Protein AF-G0NNY6-F1 (afdb_monomer_lite)

Organism: Caenorhabditis brenneri (NCBI:txid135651)

Secondary structure (DSSP, 8-state):
-HHHHHHHHHHHTS--------GGGGS-BTTB-STT-SHHHHHHHHHHHTTGGGT-S-HHHHHHHHHHTT------------------------------------------

pLDDT: mean 70.57, std 21.34, range [36.44, 96.62]

Structure (mmCIF, N/CA/C/O backbone):
data_AF-G0NNY6-F1
#
_entry.id   AF-G0NNY6-F1
#
loop_
_atom_site.group_PDB
_atom_site.id
_atom_site.type_symbol
_atom_site.label_atom_id
_atom_site.label_alt_id
_atom_site.label_comp_id
_atom_site.label_asym_id
_atom_site.label_entity_id
_atom_site.label_seq_id
_atom_site.pdbx_PDB_ins_code
_atom_site.Cartn_x
_atom_site.Cartn_y
_atom_site.Cartn_z
_atom_site.occupancy
_atom_site.B_iso_or_equiv
_atom_site.auth_seq_id
_atom_site.auth_comp_id
_atom_site.auth_asym_id
_atom_site.auth_atom_id
_atom_site.pdbx_PDB_model_num
ATOM 1 N N . MET A 1 1 ? 20.026 37.375 21.920 1.00 61.78 1 MET A N 1
ATOM 2 C CA . MET A 1 1 ? 18.696 36.776 22.204 1.00 61.78 1 MET A CA 1
ATOM 3 C C . MET A 1 1 ? 17.645 37.075 21.128 1.00 61.78 1 MET A C 1
ATOM 5 O O . MET A 1 1 ? 16.954 36.149 20.736 1.00 61.78 1 MET A O 1
ATOM 9 N N . LYS A 1 2 ? 17.546 38.304 20.584 1.00 58.81 2 LYS A N 1
ATOM 10 C CA . LYS A 1 2 ? 16.599 38.647 19.493 1.00 58.81 2 LYS A CA 1
ATOM 11 C C . LYS A 1 2 ? 16.773 37.818 18.197 1.00 58.81 2 LYS A C 1
ATOM 13 O O . LYS A 1 2 ? 15.783 37.499 17.556 1.00 58.81 2 LYS A O 1
ATOM 18 N N . LEU A 1 3 ? 18.006 37.429 17.846 1.00 57.28 3 LEU A N 1
ATOM 19 C CA . LEU A 1 3 ? 18.304 36.645 16.633 1.00 57.28 3 LEU A CA 1
ATOM 20 C C . LEU A 1 3 ? 17.860 35.168 16.726 1.00 57.28 3 LEU A C 1
ATOM 22 O O . LEU A 1 3 ? 17.405 34.606 15.737 1.00 57.28 3 LEU A O 1
ATOM 26 N N . LEU A 1 4 ? 17.916 34.561 17.921 1.00 64.06 4 LEU A N 1
ATOM 27 C CA . LEU A 1 4 ? 17.409 33.197 18.155 1.00 64.06 4 LEU A CA 1
ATOM 28 C C . LEU A 1 4 ? 15.878 33.124 18.056 1.00 64.06 4 LEU A C 1
ATOM 30 O O . LEU A 1 4 ? 15.341 32.149 17.543 1.00 64.06 4 LEU A O 1
ATOM 34 N N . LEU A 1 5 ? 15.182 34.168 18.517 1.00 62.31 5 LEU A N 1
ATOM 35 C CA . LEU A 1 5 ? 13.723 34.259 18.431 1.00 62.31 5 LEU A CA 1
ATOM 36 C C . LEU A 1 5 ? 13.245 34.324 16.973 1.00 62.31 5 LEU A C 1
ATOM 38 O O . LEU A 1 5 ? 12.264 33.677 16.634 1.00 62.31 5 LEU A O 1
ATOM 42 N N . LEU A 1 6 ? 13.966 35.032 16.097 1.00 61.09 6 LEU A N 1
ATOM 43 C CA . LEU A 1 6 ? 13.634 35.105 14.669 1.00 61.09 6 LEU A CA 1
ATOM 44 C C . LEU A 1 6 ? 13.820 33.757 13.955 1.00 61.09 6 LEU A C 1
ATOM 46 O O . LEU A 1 6 ? 12.973 33.387 13.150 1.00 61.09 6 LEU A O 1
ATOM 50 N N . LEU A 1 7 ? 14.863 32.986 14.286 1.00 62.59 7 LEU A N 1
ATOM 51 C CA . LEU A 1 7 ? 15.086 31.653 13.705 1.00 62.59 7 LEU A CA 1
ATOM 52 C C . LEU A 1 7 ? 14.007 30.638 14.119 1.00 62.59 7 LEU A C 1
ATOM 54 O O . LEU A 1 7 ? 13.553 29.862 13.284 1.00 62.59 7 LEU A O 1
ATOM 58 N N . LEU A 1 8 ? 13.544 30.675 15.374 1.00 60.91 8 LEU A N 1
ATOM 59 C CA . LEU A 1 8 ? 12.447 29.818 15.848 1.00 60.91 8 LEU A CA 1
ATOM 60 C C . LEU A 1 8 ? 11.092 30.208 15.237 1.00 60.91 8 LEU A C 1
ATOM 62 O O . LEU A 1 8 ? 10.275 29.335 14.952 1.00 60.91 8 LEU A O 1
ATOM 66 N N . ILE A 1 9 ? 10.867 31.503 14.993 1.00 61.81 9 ILE A N 1
ATOM 67 C CA . ILE A 1 9 ? 9.662 31.982 14.308 1.00 61.81 9 ILE A CA 1
ATOM 68 C C . ILE A 1 9 ? 9.667 31.510 12.850 1.00 61.81 9 ILE A C 1
ATOM 70 O O . ILE A 1 9 ? 8.661 30.965 12.420 1.00 61.81 9 ILE A O 1
ATOM 74 N N . ILE A 1 10 ? 10.787 31.615 12.121 1.00 58.53 10 ILE A N 1
ATOM 75 C CA . ILE A 1 10 ? 10.893 31.186 10.710 1.00 58.53 10 ILE A CA 1
ATOM 76 C C . ILE A 1 10 ? 10.618 29.678 10.534 1.00 58.53 10 ILE A C 1
ATOM 78 O O . ILE A 1 10 ? 9.982 29.295 9.557 1.00 58.53 10 ILE A O 1
ATOM 82 N N . ILE A 1 11 ? 11.020 28.827 11.487 1.00 60.34 11 ILE A N 1
ATOM 83 C CA . ILE A 1 11 ? 10.744 27.375 11.449 1.00 60.34 11 ILE A CA 1
ATOM 84 C C . ILE A 1 11 ? 9.242 27.071 11.640 1.00 60.34 11 ILE A C 1
ATOM 86 O O . ILE A 1 11 ? 8.740 26.101 11.082 1.00 60.34 11 ILE A O 1
ATOM 90 N N . SER A 1 12 ? 8.509 27.913 12.379 1.00 57.34 12 SER A N 1
ATOM 91 C CA . SER A 1 12 ? 7.078 27.732 12.683 1.00 57.34 12 SER A CA 1
ATOM 92 C C . SER A 1 12 ? 6.137 28.127 11.529 1.00 57.34 12 SER A C 1
ATOM 94 O O . SER A 1 12 ? 5.000 27.666 11.465 1.00 57.34 12 SER A O 1
ATOM 96 N N . ILE A 1 13 ? 6.598 28.975 10.598 1.00 61.81 13 ILE A N 1
ATOM 97 C CA . ILE A 1 13 ? 5.778 29.517 9.491 1.00 61.81 13 ILE A CA 1
ATOM 98 C C . ILE A 1 13 ? 5.896 28.724 8.188 1.00 61.81 13 ILE A C 1
ATOM 100 O O . ILE A 1 13 ? 5.205 29.052 7.226 1.00 61.81 13 ILE A O 1
ATOM 104 N N . ILE A 1 14 ? 6.761 27.709 8.121 1.00 65.75 14 ILE A N 1
ATOM 105 C CA . ILE A 1 14 ? 6.833 26.832 6.953 1.00 65.75 14 ILE A CA 1
ATOM 106 C C . ILE A 1 14 ? 5.737 25.779 7.137 1.00 65.75 14 ILE A C 1
ATOM 108 O O . ILE A 1 14 ? 5.905 24.896 7.982 1.00 65.75 14 ILE A O 1
ATOM 112 N N . PRO A 1 15 ? 4.615 25.823 6.391 1.00 64.62 15 PRO A N 1
ATOM 113 C CA . PRO A 1 15 ? 3.730 24.674 6.341 1.00 64.62 15 PRO A CA 1
ATOM 114 C C . PRO A 1 15 ? 4.575 23.507 5.841 1.00 64.62 15 PRO A C 1
ATOM 116 O O . PRO A 1 15 ? 5.092 23.541 4.721 1.00 64.62 15 PRO A O 1
ATOM 119 N N . LEU A 1 16 ? 4.776 22.509 6.700 1.00 63.16 16 LEU A N 1
ATOM 120 C CA . LEU A 1 16 ? 5.449 21.275 6.338 1.00 63.16 16 LEU A CA 1
ATOM 121 C C . LEU A 1 16 ? 4.569 20.623 5.274 1.00 63.16 16 LEU A C 1
ATOM 123 O O . LEU A 1 16 ? 3.582 19.962 5.581 1.00 63.16 16 LEU A O 1
ATOM 127 N N . CYS A 1 17 ? 4.861 20.910 4.009 1.00 58.50 17 CYS A N 1
ATOM 128 C CA . CYS A 1 17 ? 4.149 20.349 2.880 1.00 58.50 17 CYS A CA 1
ATOM 129 C C . CYS A 1 17 ? 4.602 18.891 2.785 1.00 58.50 17 CYS A C 1
ATOM 131 O O . CYS A 1 17 ? 5.495 18.542 2.014 1.00 58.50 17 CYS A O 1
ATOM 133 N N . THR A 1 18 ? 4.065 18.044 3.662 1.00 63.69 18 THR A N 1
ATOM 134 C CA . THR A 1 18 ? 4.282 16.607 3.613 1.00 63.69 18 THR A CA 1
ATOM 135 C C . THR A 1 18 ? 3.538 16.120 2.386 1.00 63.69 18 THR A C 1
ATOM 137 O O . THR A 1 18 ? 2.339 15.850 2.425 1.00 63.69 18 THR A O 1
ATOM 140 N N . THR A 1 19 ? 4.236 16.093 1.255 1.00 77.31 19 THR A N 1
ATOM 141 C CA . THR A 1 19 ? 3.736 15.419 0.064 1.00 77.31 19 THR A CA 1
ATOM 142 C C . THR A 1 19 ? 3.515 13.960 0.448 1.00 77.31 19 THR A C 1
ATOM 144 O O . THR A 1 19 ? 4.445 13.261 0.853 1.00 77.31 19 THR A O 1
ATOM 147 N N . LEU A 1 20 ? 2.256 13.516 0.417 1.00 88.38 20 LEU A N 1
ATOM 148 C CA . LEU A 1 20 ? 1.917 12.130 0.705 1.00 88.38 20 LEU A CA 1
ATOM 149 C C . LEU A 1 20 ? 2.687 11.240 -0.272 1.00 88.38 20 LEU A C 1
ATOM 151 O O . LEU A 1 20 ? 2.450 11.257 -1.480 1.00 88.38 20 LEU A O 1
ATOM 155 N N . SER A 1 21 ? 3.625 10.458 0.252 1.00 91.06 21 SER A N 1
ATOM 156 C CA . SER A 1 21 ? 4.414 9.554 -0.572 1.00 91.06 21 SER A CA 1
ATOM 157 C C . SER A 1 21 ? 3.634 8.262 -0.812 1.00 91.06 21 SER A C 1
ATOM 159 O O . SER A 1 21 ? 3.792 7.290 -0.072 1.00 91.06 21 SER A O 1
ATOM 161 N N . CYS A 1 22 ? 2.806 8.252 -1.858 1.00 91.19 22 CYS A N 1
ATOM 162 C CA . CYS A 1 22 ? 1.976 7.105 -2.249 1.00 91.19 22 CYS A CA 1
ATOM 163 C C . CYS A 1 22 ? 2.744 5.951 -2.911 1.00 91.19 22 CYS A C 1
ATOM 165 O O . CYS A 1 22 ? 2.187 4.870 -3.091 1.00 91.19 22 CYS A O 1
ATOM 167 N N . GLY A 1 23 ? 4.005 6.152 -3.309 1.00 92.25 23 GLY A N 1
ATOM 168 C CA . GLY A 1 23 ? 4.747 5.137 -4.063 1.00 92.25 23 GLY A CA 1
ATOM 169 C C . GLY A 1 23 ? 3.988 4.720 -5.327 1.00 92.25 23 GLY A C 1
ATOM 170 O O . GLY A 1 23 ? 3.493 5.573 -6.058 1.00 92.25 23 GLY A O 1
ATOM 171 N N . TRP A 1 24 ? 3.854 3.414 -5.566 1.00 93.88 24 TRP A N 1
ATOM 172 C CA . TRP A 1 24 ? 3.127 2.892 -6.727 1.00 93.88 24 TRP A CA 1
ATOM 173 C C . TRP A 1 24 ? 1.598 2.987 -6.607 1.00 93.88 24 TRP A 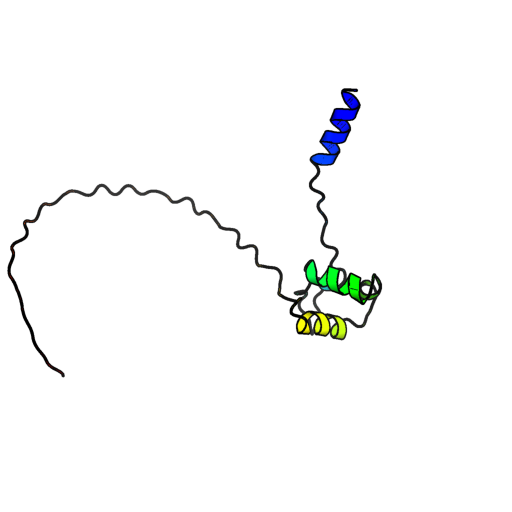C 1
ATOM 175 O O . TRP A 1 24 ? 0.916 2.810 -7.613 1.00 93.88 24 TRP A O 1
ATOM 185 N N . LEU A 1 25 ? 1.036 3.319 -5.436 1.00 92.31 25 LEU A N 1
ATOM 186 C CA . LEU A 1 25 ? -0.419 3.451 -5.275 1.00 92.31 25 LEU A CA 1
ATOM 187 C C . LEU A 1 25 ? -1.015 4.580 -6.119 1.00 92.31 25 LEU A C 1
ATOM 189 O O . LEU A 1 25 ? -2.218 4.574 -6.341 1.00 92.31 25 LEU A O 1
ATOM 193 N N . ILE A 1 26 ? -0.214 5.540 -6.586 1.00 92.06 26 ILE A N 1
ATOM 194 C CA . ILE A 1 26 ? -0.679 6.594 -7.501 1.00 92.06 26 ILE A CA 1
ATOM 195 C C . ILE A 1 26 ? -0.763 6.116 -8.959 1.00 92.06 26 ILE A C 1
ATOM 197 O O . ILE A 1 26 ? -1.425 6.739 -9.789 1.00 92.06 26 ILE A O 1
ATOM 201 N N . ASN A 1 27 ? -0.092 5.010 -9.287 1.00 91.50 27 ASN A N 1
ATOM 202 C CA . ASN A 1 27 ? -0.004 4.516 -10.651 1.00 91.50 27 ASN A CA 1
ATOM 203 C C . ASN A 1 27 ? -1.300 3.827 -11.074 1.00 91.50 27 ASN A C 1
ATOM 205 O O . ASN A 1 27 ? -2.019 3.234 -10.267 1.00 91.50 27 ASN A O 1
ATOM 209 N N . LYS A 1 28 ? -1.553 3.860 -12.382 1.00 89.81 28 LYS A N 1
ATOM 210 C CA . LYS A 1 28 ? -2.644 3.122 -13.013 1.00 89.81 28 LYS A CA 1
ATOM 211 C C . LYS A 1 28 ? -2.116 1.817 -13.598 1.00 89.81 28 LYS A C 1
ATOM 213 O O . LYS A 1 28 ? -1.104 1.812 -14.295 1.00 89.81 28 LYS A O 1
ATOM 218 N N . TYR A 1 29 ? -2.836 0.735 -13.345 1.00 87.19 29 TYR A N 1
ATOM 219 C CA . TYR A 1 29 ? -2.630 -0.597 -13.902 1.00 87.19 29 TYR A CA 1
ATOM 220 C C . TYR A 1 29 ? -3.943 -1.086 -14.525 1.00 87.19 29 TYR A C 1
ATOM 222 O O . TYR A 1 29 ? -5.004 -0.518 -14.282 1.00 87.19 29 TYR A O 1
ATOM 230 N N . SER A 1 30 ? -3.904 -2.173 -15.295 1.00 89.25 30 SER A N 1
ATOM 231 C CA . SER A 1 30 ? -5.109 -2.743 -15.922 1.00 89.25 30 SER A CA 1
ATOM 232 C C . SER A 1 30 ? -6.224 -3.102 -14.926 1.00 89.25 30 SER A C 1
ATOM 234 O O . SER A 1 30 ? -7.391 -3.097 -15.302 1.00 89.25 30 SER A O 1
ATOM 236 N N . PHE A 1 31 ? -5.880 -3.383 -13.664 1.00 85.31 31 PHE A N 1
ATOM 237 C CA . PHE A 1 31 ? -6.811 -3.759 -12.592 1.00 85.31 31 PHE A CA 1
ATOM 238 C C . PHE A 1 31 ? -7.023 -2.660 -11.529 1.00 85.31 31 PHE A C 1
ATOM 240 O O . PHE A 1 31 ? -7.720 -2.892 -10.545 1.00 85.31 31 PHE A O 1
ATOM 247 N N . TYR A 1 32 ? -6.393 -1.486 -11.666 1.00 85.56 32 TYR A N 1
ATOM 248 C CA . TYR A 1 32 ? -6.338 -0.477 -10.601 1.00 85.56 32 TYR A CA 1
ATOM 249 C C . TYR A 1 32 ? -6.106 0.936 -11.150 1.00 85.56 32 TYR A C 1
ATOM 251 O O . TYR A 1 32 ? -5.203 1.151 -11.950 1.00 85.56 32 TYR A O 1
ATOM 259 N N . ASN A 1 33 ? -6.862 1.931 -10.686 1.00 89.38 33 ASN A N 1
ATOM 260 C CA . ASN A 1 33 ? -6.856 3.285 -11.252 1.00 89.38 33 ASN A CA 1
ATOM 261 C C . ASN A 1 33 ? -6.090 4.323 -10.418 1.00 89.38 33 ASN A C 1
ATOM 263 O O . ASN A 1 33 ? -6.212 5.520 -10.689 1.00 89.38 33 ASN A O 1
ATOM 267 N N . GLY A 1 34 ? -5.306 3.901 -9.425 1.00 89.56 34 GLY A N 1
ATOM 268 C CA . GLY A 1 34 ? -4.581 4.825 -8.548 1.00 89.56 34 GLY A CA 1
ATOM 269 C C . GLY A 1 34 ? -5.408 5.351 -7.366 1.00 89.56 34 GLY A C 1
ATOM 270 O O . GLY A 1 34 ? -4.975 6.265 -6.668 1.00 89.56 34 GLY A O 1
ATOM 271 N N . GLN A 1 35 ? -6.614 4.816 -7.139 1.00 88.56 35 GLN A N 1
ATOM 272 C CA . GLN A 1 35 ? -7.588 5.407 -6.215 1.00 88.56 35 GLN A CA 1
ATOM 273 C C . GLN A 1 35 ? -7.263 5.236 -4.718 1.00 88.56 35 GLN A C 1
ATOM 275 O O . GLN A 1 35 ? -7.804 5.979 -3.906 1.00 88.56 35 GLN A O 1
ATOM 280 N N . CYS A 1 36 ? -6.364 4.321 -4.346 1.00 91.25 36 CYS A N 1
ATOM 281 C CA . CYS A 1 36 ? -5.899 4.127 -2.966 1.00 91.25 36 CYS A CA 1
ATOM 282 C C . CYS A 1 36 ? -4.699 5.020 -2.599 1.00 91.25 36 CYS A C 1
ATOM 284 O O . CYS A 1 36 ? -4.064 4.804 -1.572 1.00 91.25 36 CYS A O 1
ATOM 286 N N . CYS A 1 37 ? -4.316 6.003 -3.421 1.00 91.88 37 CYS A N 1
ATOM 287 C CA . CYS A 1 37 ? -3.323 6.997 -3.007 1.00 91.88 37 CYS A CA 1
ATOM 288 C C . CYS A 1 37 ? -3.953 7.976 -1.998 1.00 91.88 37 CYS A C 1
ATOM 290 O O . CYS A 1 37 ? -4.374 9.077 -2.346 1.00 91.88 37 CYS A O 1
ATOM 292 N N . ASN A 1 38 ? -4.051 7.543 -0.741 1.00 90.50 38 ASN A N 1
ATOM 293 C CA . ASN A 1 38 ? -4.530 8.330 0.392 1.00 90.50 38 ASN A CA 1
ATOM 294 C C . ASN A 1 38 ? -3.701 8.014 1.658 1.00 90.50 38 ASN A C 1
ATOM 296 O O . ASN A 1 38 ? -2.948 7.037 1.691 1.00 90.50 38 ASN A O 1
ATOM 300 N N . GLN A 1 39 ? -3.790 8.882 2.671 1.00 92.25 39 GLN A N 1
ATOM 301 C CA . GLN A 1 39 ? -2.980 8.771 3.892 1.00 92.25 39 GLN A CA 1
ATOM 302 C C . GLN A 1 39 ? -3.249 7.454 4.629 1.00 92.25 39 GLN A C 1
ATOM 304 O O . GLN A 1 39 ? -2.311 6.758 5.001 1.00 92.25 39 GLN A O 1
ATOM 309 N N . GLU A 1 40 ? -4.520 7.076 4.752 1.00 92.88 40 GLU A N 1
ATOM 310 C CA . GLU A 1 40 ? -4.954 5.867 5.454 1.00 92.88 40 GLU A CA 1
ATOM 311 C C . GLU A 1 40 ? -4.381 4.591 4.815 1.00 92.88 40 GLU A C 1
ATOM 313 O O . GLU A 1 40 ? -3.894 3.702 5.509 1.00 92.88 40 GLU A O 1
ATOM 318 N N . SER A 1 41 ? -4.334 4.536 3.482 1.00 94.56 41 SER A N 1
ATOM 319 C CA . SER A 1 41 ? -3.744 3.425 2.728 1.00 94.56 41 SER A CA 1
ATOM 320 C C . SER A 1 41 ? -2.240 3.319 2.961 1.00 94.56 41 SER A C 1
ATOM 322 O O . SER A 1 41 ? -1.714 2.221 3.149 1.00 94.56 41 SER A O 1
ATOM 324 N N . VAL A 1 42 ? -1.535 4.455 2.964 1.00 93.69 42 VAL A N 1
ATOM 325 C CA . VAL A 1 42 ? -0.090 4.495 3.231 1.00 93.69 42 VAL A CA 1
ATOM 326 C C . VAL A 1 42 ? 0.204 4.068 4.668 1.00 93.69 42 VAL A C 1
ATOM 328 O O . VAL A 1 42 ? 1.122 3.276 4.881 1.00 93.69 42 VAL A O 1
ATOM 331 N N . ASP A 1 43 ? -0.578 4.536 5.637 1.00 94.81 43 ASP A N 1
ATOM 332 C CA . ASP A 1 43 ? -0.404 4.189 7.048 1.00 94.81 43 ASP A CA 1
ATOM 333 C C . ASP A 1 43 ? -0.667 2.706 7.298 1.00 94.81 43 ASP A C 1
ATOM 335 O O . ASP A 1 43 ? 0.152 2.034 7.928 1.00 94.81 43 ASP A O 1
ATOM 339 N N . TRP A 1 44 ? -1.744 2.163 6.728 1.00 95.44 44 TRP A N 1
ATOM 340 C CA . TRP A 1 44 ? -2.064 0.746 6.850 1.00 95.44 44 TRP A CA 1
ATOM 341 C C . TRP A 1 44 ? -0.982 -0.140 6.226 1.00 95.44 44 TRP A C 1
ATOM 343 O O . TRP A 1 44 ? -0.539 -1.111 6.845 1.00 95.44 44 TRP A O 1
ATOM 353 N N . LEU A 1 45 ? -0.486 0.210 5.034 1.00 95.75 45 LEU A N 1
ATOM 354 C CA . LEU A 1 45 ? 0.595 -0.544 4.398 1.00 95.75 45 LEU A CA 1
ATOM 355 C C . LEU A 1 45 ? 1.919 -0.433 5.164 1.00 95.75 45 LEU A C 1
ATOM 357 O O . LEU A 1 45 ? 2.624 -1.433 5.292 1.00 95.75 45 LEU A O 1
ATOM 361 N N . ASN A 1 46 ? 2.255 0.741 5.704 1.00 95.69 46 ASN A N 1
ATOM 362 C CA . ASN A 1 46 ? 3.441 0.905 6.546 1.00 95.69 46 ASN A CA 1
ATOM 363 C C . ASN A 1 46 ? 3.336 0.076 7.832 1.00 95.69 46 ASN A C 1
ATOM 365 O O . ASN A 1 46 ? 4.320 -0.525 8.254 1.00 95.69 46 ASN A O 1
ATOM 369 N N . GLN A 1 47 ? 2.153 0.016 8.444 1.00 96.62 47 GLN A N 1
ATOM 370 C CA . GLN A 1 47 ? 1.924 -0.748 9.666 1.00 96.62 47 GLN A CA 1
ATOM 371 C C . GLN A 1 47 ? 2.021 -2.262 9.431 1.00 96.62 47 GLN A C 1
ATOM 373 O O . GLN A 1 47 ? 2.627 -2.963 10.237 1.00 96.62 47 GLN A O 1
ATOM 378 N N . ASN A 1 48 ? 1.458 -2.765 8.328 1.00 95.94 48 ASN A N 1
ATOM 379 C CA . ASN A 1 48 ? 1.365 -4.207 8.067 1.00 95.94 48 ASN A CA 1
ATOM 380 C C . ASN A 1 48 ? 2.566 -4.773 7.293 1.00 95.94 48 ASN A C 1
ATOM 382 O O . ASN A 1 48 ? 2.924 -5.935 7.472 1.00 95.94 48 ASN A O 1
ATOM 386 N N . TYR A 1 49 ? 3.204 -3.966 6.441 1.00 94.38 49 TYR A N 1
ATOM 387 C CA . TYR A 1 49 ? 4.275 -4.407 5.537 1.00 94.38 49 TYR A CA 1
ATOM 388 C C . TYR A 1 49 ? 5.562 -3.577 5.660 1.00 94.38 49 TYR A C 1
ATOM 390 O O . TYR A 1 49 ? 6.525 -3.813 4.923 1.00 94.38 49 TYR A O 1
ATOM 398 N N . GLY A 1 50 ? 5.611 -2.592 6.562 1.00 94.25 50 GLY A N 1
ATOM 399 C CA . GLY A 1 50 ? 6.763 -1.704 6.702 1.00 94.25 50 GLY A CA 1
ATOM 400 C C . GLY A 1 50 ? 7.040 -0.938 5.410 1.00 94.25 50 GLY A C 1
ATOM 401 O O . GLY A 1 50 ? 6.132 -0.485 4.727 1.00 94.25 50 GLY A O 1
ATOM 402 N N . ASN A 1 51 ? 8.309 -0.817 5.029 1.00 92.38 51 ASN A N 1
ATOM 403 C CA . ASN A 1 51 ? 8.684 -0.166 3.771 1.00 92.38 51 ASN A CA 1
ATOM 404 C C . ASN A 1 51 ? 8.643 -1.117 2.553 1.00 92.38 51 ASN A C 1
ATOM 406 O O . ASN A 1 51 ? 8.805 -0.670 1.419 1.00 92.38 51 ASN A O 1
ATOM 410 N N . ALA A 1 52 ? 8.444 -2.425 2.767 1.00 94.50 52 ALA A N 1
ATOM 411 C CA . ALA A 1 52 ? 8.574 -3.445 1.722 1.00 94.50 52 ALA A CA 1
ATOM 412 C C . ALA A 1 52 ? 7.479 -3.352 0.651 1.00 94.50 52 ALA A C 1
ATOM 414 O O . ALA A 1 52 ? 7.718 -3.676 -0.512 1.00 94.50 52 ALA A O 1
ATOM 415 N N . TRP A 1 53 ? 6.287 -2.855 0.998 1.00 94.62 53 TRP A N 1
ATOM 416 C CA . TRP A 1 53 ? 5.215 -2.675 0.016 1.00 94.62 53 TRP A CA 1
ATOM 417 C C . TRP A 1 53 ? 5.615 -1.709 -1.103 1.00 94.62 53 TRP A C 1
ATOM 419 O O . TRP A 1 53 ? 5.140 -1.866 -2.222 1.00 94.62 53 TRP A O 1
ATOM 429 N N . ARG A 1 54 ? 6.515 -0.749 -0.842 1.00 94.19 54 ARG A N 1
ATOM 430 C CA . ARG A 1 54 ? 6.948 0.249 -1.834 1.00 94.19 54 AR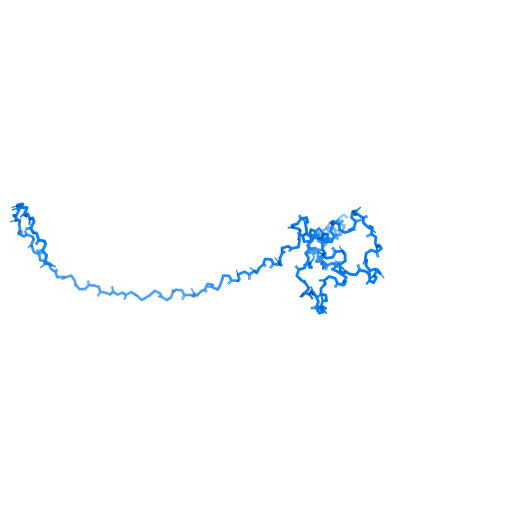G A CA 1
ATOM 431 C C . ARG A 1 54 ? 7.797 -0.341 -2.956 1.00 94.19 54 ARG A C 1
ATOM 433 O O . ARG A 1 54 ? 7.808 0.218 -4.048 1.00 94.19 54 ARG A O 1
ATOM 440 N N . THR A 1 55 ? 8.503 -1.435 -2.685 1.00 93.31 55 THR A N 1
ATOM 441 C CA . THR A 1 55 ? 9.372 -2.133 -3.647 1.00 93.31 55 THR A CA 1
ATOM 442 C C . THR A 1 55 ? 8.790 -3.464 -4.118 1.00 93.31 55 THR A C 1
ATOM 444 O O . THR A 1 55 ? 9.334 -4.074 -5.036 1.00 93.31 55 THR A O 1
ATOM 447 N N . SER A 1 56 ? 7.687 -3.916 -3.515 1.00 88.88 56 SER A N 1
ATOM 448 C CA . SER A 1 56 ? 6.943 -5.100 -3.945 1.00 88.88 56 SER A CA 1
ATOM 449 C C . SER A 1 56 ? 6.483 -4.968 -5.397 1.00 88.88 56 SER A C 1
ATOM 451 O O . SER A 1 56 ? 6.126 -3.884 -5.844 1.00 88.88 56 SER A O 1
ATOM 453 N N . THR A 1 57 ? 6.440 -6.084 -6.120 1.00 87.94 57 THR A N 1
ATOM 454 C CA . THR A 1 57 ? 5.788 -6.203 -7.436 1.00 87.94 57 THR A CA 1
ATOM 455 C C . THR A 1 57 ? 4.401 -6.849 -7.337 1.00 87.94 57 THR A C 1
ATOM 457 O O . THR A 1 57 ? 3.649 -6.877 -8.310 1.00 87.94 57 THR A O 1
ATOM 460 N N . ASN A 1 58 ? 4.027 -7.335 -6.149 1.00 88.00 58 ASN A N 1
ATOM 461 C CA . ASN A 1 58 ? 2.743 -7.978 -5.871 1.00 88.00 58 ASN A CA 1
ATOM 462 C C . ASN A 1 58 ? 1.673 -6.930 -5.535 1.00 88.00 58 ASN A C 1
ATOM 464 O O . ASN A 1 58 ? 1.191 -6.844 -4.408 1.00 88.00 58 ASN A O 1
ATOM 468 N N . TYR A 1 59 ? 1.318 -6.109 -6.520 1.00 90.38 59 TYR A N 1
ATOM 469 C CA . TYR A 1 59 ? 0.395 -4.985 -6.348 1.00 90.38 59 TYR A CA 1
ATOM 470 C C . TYR A 1 59 ? -1.048 -5.422 -6.074 1.00 90.38 59 TYR A C 1
ATOM 472 O O . TYR A 1 59 ? -1.696 -4.890 -5.178 1.00 90.38 59 TYR A O 1
ATOM 480 N N . SER A 1 60 ? -1.552 -6.402 -6.830 1.00 91.25 60 SER A N 1
ATOM 481 C CA . SER A 1 60 ? -2.964 -6.805 -6.775 1.00 91.25 60 SER A CA 1
ATOM 482 C C . SER A 1 60 ? -3.410 -7.268 -5.377 1.00 91.25 60 SER A C 1
ATOM 484 O O . SER A 1 60 ? -4.392 -6.711 -4.890 1.00 91.25 60 SER A O 1
ATOM 486 N N . PRO A 1 61 ? -2.688 -8.163 -4.670 1.00 93.00 61 PRO A N 1
ATOM 487 C CA . PRO A 1 61 ? -3.067 -8.562 -3.312 1.00 93.00 61 PRO A CA 1
ATOM 488 C C . PRO A 1 61 ? -3.104 -7.399 -2.313 1.00 93.00 61 PRO A C 1
ATOM 490 O O . PRO A 1 61 ? -3.971 -7.361 -1.447 1.00 93.00 61 PRO A O 1
ATOM 493 N N . LEU A 1 62 ? -2.192 -6.431 -2.446 1.00 93.25 62 LEU A N 1
ATOM 494 C CA . LEU A 1 62 ? -2.140 -5.262 -1.565 1.00 93.25 62 LEU A CA 1
ATOM 495 C C . LEU A 1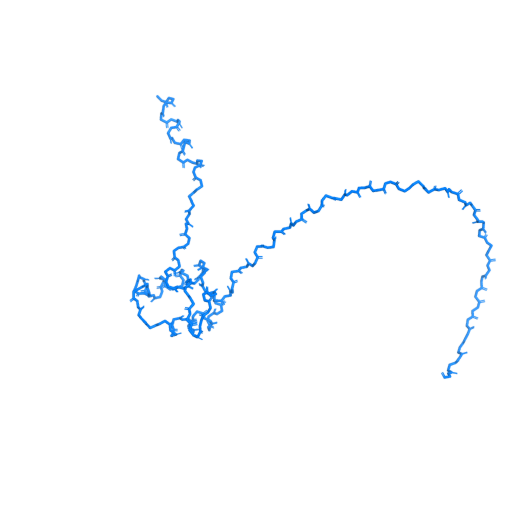 62 ? -3.316 -4.310 -1.821 1.00 93.25 62 LEU A C 1
ATOM 497 O O . LEU A 1 62 ? -3.915 -3.809 -0.875 1.00 93.25 62 LEU A O 1
ATOM 501 N N . VAL A 1 63 ? -3.690 -4.100 -3.088 1.00 92.75 63 VAL A N 1
ATOM 502 C CA . VAL A 1 63 ? -4.883 -3.313 -3.449 1.00 92.75 63 VAL A CA 1
ATOM 503 C C . VAL A 1 63 ? -6.166 -3.999 -2.974 1.00 92.75 63 VAL A C 1
ATOM 505 O O . VAL A 1 63 ? -7.059 -3.321 -2.464 1.00 92.75 63 VAL A O 1
ATOM 508 N N . VAL A 1 64 ? -6.261 -5.326 -3.112 1.00 91.88 64 VAL A N 1
ATOM 509 C CA . VAL A 1 64 ? -7.404 -6.108 -2.613 1.00 91.88 64 VAL A CA 1
ATOM 510 C C . VAL A 1 64 ? -7.514 -5.969 -1.099 1.00 91.88 64 VAL A C 1
ATOM 512 O O . VAL A 1 64 ? -8.566 -5.571 -0.619 1.00 91.88 64 VAL A O 1
ATOM 515 N N . ALA A 1 65 ? -6.419 -6.149 -0.355 1.00 93.38 65 ALA A N 1
ATOM 516 C CA . ALA A 1 65 ? -6.428 -5.987 1.097 1.00 93.38 65 ALA A CA 1
ATOM 517 C C . ALA A 1 65 ? -6.880 -4.581 1.530 1.00 93.38 65 ALA A C 1
ATOM 519 O O . ALA A 1 65 ? -7.707 -4.449 2.430 1.00 93.38 65 ALA A O 1
ATOM 520 N N . LEU A 1 66 ? -6.401 -3.524 0.865 1.00 93.69 66 LEU A N 1
ATOM 521 C CA . LEU A 1 66 ? -6.851 -2.153 1.138 1.00 93.69 66 LEU A CA 1
ATOM 522 C C . LEU A 1 66 ? -8.343 -1.946 0.842 1.00 93.69 66 LEU A C 1
ATOM 524 O O . LEU A 1 66 ? -9.015 -1.189 1.544 1.00 93.69 66 LEU A O 1
ATOM 528 N N . SER A 1 67 ? -8.858 -2.598 -0.200 1.00 90.81 67 SER A N 1
ATOM 529 C CA . SER A 1 67 ? -10.268 -2.513 -0.591 1.00 90.81 67 SER A CA 1
ATOM 530 C C . SER A 1 67 ? -11.166 -3.283 0.379 1.00 90.81 67 SER A C 1
ATOM 532 O O . SER A 1 67 ? -12.165 -2.735 0.834 1.00 90.81 67 SER A O 1
ATOM 534 N N . ASP A 1 68 ? -10.774 -4.500 0.765 1.00 92.31 68 ASP A N 1
ATOM 535 C CA . ASP A 1 68 ? -11.506 -5.361 1.703 1.00 92.31 68 ASP A CA 1
ATOM 536 C C . ASP A 1 68 ? -11.581 -4.752 3.112 1.00 92.31 68 ASP A C 1
ATOM 538 O O . ASP A 1 68 ? -12.564 -4.944 3.825 1.00 92.31 68 ASP A O 1
ATOM 542 N N . ASN A 1 69 ? -10.570 -3.966 3.502 1.00 90.06 69 ASN A N 1
ATOM 543 C CA . ASN A 1 69 ? -10.577 -3.195 4.749 1.00 90.06 69 ASN A CA 1
ATOM 544 C C . ASN A 1 69 ? -11.324 -1.850 4.628 1.00 90.06 69 ASN A C 1
ATOM 546 O O . ASN A 1 69 ? -11.413 -1.113 5.606 1.00 90.06 69 ASN A O 1
ATOM 550 N N . GLY A 1 70 ? -11.849 -1.502 3.448 1.00 90.25 70 GLY A N 1
ATOM 551 C CA . GLY A 1 70 ? -12.589 -0.257 3.220 1.00 90.25 70 GLY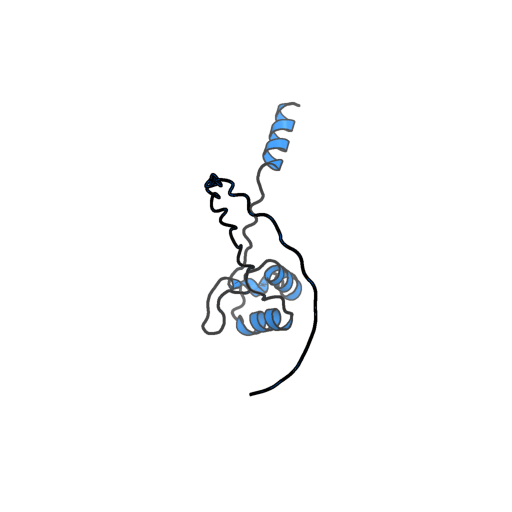 A CA 1
ATOM 552 C C . GLY A 1 70 ? -11.737 1.018 3.239 1.00 90.25 70 GLY A C 1
ATOM 553 O O . GLY A 1 70 ? -12.301 2.107 3.274 1.00 90.25 70 GLY A O 1
ATOM 554 N N . ILE A 1 71 ? -10.408 0.888 3.186 1.00 91.19 71 ILE A N 1
ATOM 555 C CA . ILE A 1 71 ? -9.418 1.979 3.289 1.00 91.19 71 ILE A CA 1
ATOM 556 C C . ILE A 1 71 ? -9.195 2.660 1.930 1.00 91.19 71 ILE A C 1
ATOM 558 O O . ILE A 1 71 ? -8.893 3.852 1.814 1.00 91.19 71 ILE A O 1
ATOM 562 N N . CYS A 1 72 ? -9.368 1.895 0.854 1.00 85.75 72 CYS A N 1
ATOM 563 C CA . CYS A 1 72 ? -9.281 2.394 -0.508 1.00 85.75 72 CYS A CA 1
ATOM 564 C C . CYS A 1 72 ? -10.591 3.061 -0.955 1.00 85.75 72 CYS A C 1
ATOM 566 O O . CYS A 1 72 ? -11.271 2.606 -1.874 1.00 85.75 72 CYS A O 1
ATOM 568 N N . GLN A 1 73 ? -10.957 4.152 -0.292 1.00 70.69 73 GLN A N 1
ATOM 569 C CA . GLN A 1 73 ? -12.031 5.038 -0.727 1.00 70.69 73 GLN A CA 1
ATOM 570 C C . GLN A 1 73 ? -11.339 6.181 -1.470 1.00 70.69 73 GLN A C 1
ATOM 572 O O . GLN A 1 73 ? -10.412 6.794 -0.935 1.00 70.69 73 GLN A O 1
ATOM 577 N N . GLY A 1 74 ? -11.693 6.394 -2.739 1.00 59.88 74 GLY A N 1
ATOM 578 C CA . GLY A 1 74 ? -11.028 7.372 -3.603 1.00 59.88 74 GLY A CA 1
ATOM 579 C C . GLY A 1 74 ? -10.849 8.734 -2.929 1.00 59.88 74 GLY A C 1
ATOM 580 O O . GLY A 1 74 ? -11.650 9.124 -2.081 1.00 59.88 74 GLY A O 1
ATOM 581 N N . VAL A 1 75 ? -9.786 9.449 -3.311 1.00 52.38 75 VAL A N 1
ATOM 582 C CA . VAL A 1 75 ? -9.485 10.807 -2.829 1.00 52.38 75 VAL A CA 1
ATOM 583 C C . VAL A 1 75 ? -10.785 11.622 -2.786 1.00 52.38 75 VAL A C 1
ATOM 585 O O . VAL A 1 75 ? -11.455 11.692 -3.822 1.00 52.38 75 VAL A O 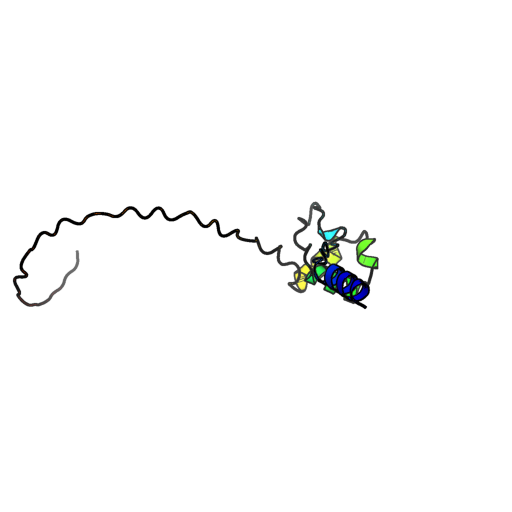1
ATOM 588 N N . PRO A 1 76 ? -11.187 12.212 -1.641 1.00 46.59 76 PRO A N 1
ATOM 589 C CA . PRO A 1 76 ? -12.377 13.044 -1.612 1.00 46.59 76 PRO A CA 1
ATOM 590 C C . PRO A 1 76 ? -12.186 14.141 -2.652 1.00 46.59 76 PRO A C 1
ATOM 592 O O . PRO A 1 76 ? -11.221 14.903 -2.589 1.00 46.59 76 PRO A O 1
ATOM 595 N N . THR A 1 77 ? -13.074 14.190 -3.646 1.00 43.97 77 THR A N 1
ATOM 596 C CA . THR A 1 77 ? -13.097 15.268 -4.626 1.00 43.97 77 THR A CA 1
ATOM 597 C C . THR A 1 77 ? -13.226 16.560 -3.836 1.00 43.97 77 THR A C 1
ATOM 599 O O . THR A 1 77 ? -14.294 16.846 -3.290 1.00 43.97 77 THR A O 1
ATOM 602 N N . THR A 1 78 ? -12.141 17.327 -3.727 1.00 43.81 78 THR A N 1
ATOM 603 C CA . THR A 1 78 ? -12.180 18.678 -3.177 1.00 43.81 78 THR A CA 1
ATOM 604 C C . THR A 1 78 ? -13.127 19.464 -4.070 1.00 43.81 78 THR A C 1
ATOM 606 O O . THR A 1 78 ? -12.750 19.950 -5.133 1.00 43.81 78 THR A O 1
ATOM 609 N N . THR A 1 79 ? -14.400 19.519 -3.684 1.00 45.53 79 THR A N 1
ATOM 610 C CA . THR A 1 79 ? -15.394 20.344 -4.352 1.00 45.53 79 THR A CA 1
ATOM 611 C C . THR A 1 79 ? -14.978 21.767 -4.043 1.00 45.53 79 THR A C 1
ATOM 613 O O . THR A 1 79 ? -15.250 22.287 -2.960 1.00 45.53 79 THR A O 1
ATOM 616 N N . VAL A 1 80 ? -14.239 22.380 -4.964 1.00 51.94 80 VAL A N 1
ATOM 617 C CA . VAL A 1 80 ? -13.987 23.814 -4.934 1.00 51.94 80 VAL A CA 1
ATOM 618 C C . VAL A 1 80 ? -15.370 24.453 -4.968 1.00 51.94 80 VAL A C 1
ATOM 620 O O . VAL A 1 80 ? -16.062 24.389 -5.981 1.00 51.94 80 VAL A O 1
ATOM 623 N N . LYS A 1 81 ? -15.826 25.007 -3.840 1.00 47.81 81 LYS A N 1
ATOM 624 C CA . LYS A 1 81 ? -17.008 25.867 -3.832 1.00 47.81 81 LYS A CA 1
ATOM 625 C C . LYS A 1 81 ? -16.653 27.080 -4.682 1.00 47.81 81 LYS A C 1
ATOM 627 O O . LYS A 1 81 ? -16.035 28.019 -4.191 1.00 47.81 81 LYS A O 1
ATOM 632 N N . THR A 1 82 ? -17.011 27.051 -5.960 1.00 46.94 82 THR A N 1
ATOM 633 C CA . THR A 1 82 ? -17.032 28.246 -6.793 1.00 46.94 82 THR A CA 1
ATOM 634 C C . THR A 1 82 ? -18.095 29.164 -6.204 1.00 46.94 82 THR A C 1
ATOM 636 O O . THR A 1 82 ? -19.290 28.981 -6.420 1.00 46.94 82 THR A O 1
ATOM 639 N N . THR A 1 83 ? -17.677 30.135 -5.397 1.00 50.44 83 THR A N 1
ATOM 640 C CA . THR A 1 83 ? -18.508 31.280 -5.041 1.00 50.44 83 THR A CA 1
ATOM 641 C C . THR A 1 83 ? -18.701 32.102 -6.306 1.00 50.44 83 THR A C 1
ATOM 643 O O . THR A 1 83 ? -17.899 32.970 -6.639 1.00 50.44 83 THR A O 1
ATOM 646 N N . THR A 1 84 ? -19.766 31.807 -7.050 1.00 58.28 84 THR A N 1
ATOM 647 C CA . THR A 1 84 ? -20.289 32.736 -8.048 1.00 58.28 84 THR A CA 1
ATOM 648 C C . THR A 1 84 ? -20.616 34.043 -7.319 1.00 58.28 84 THR A C 1
ATOM 650 O O . THR A 1 84 ? -21.371 34.000 -6.341 1.00 58.28 84 THR A O 1
ATOM 653 N N . PRO A 1 85 ? -20.069 35.203 -7.724 1.00 52.25 85 PRO A N 1
ATOM 654 C CA . PRO A 1 85 ? -20.529 36.472 -7.185 1.00 52.25 85 PRO A CA 1
ATOM 655 C C . PRO A 1 85 ? -22.021 36.599 -7.498 1.00 52.25 85 PRO A C 1
ATOM 657 O O . PRO A 1 85 ? -22.433 36.627 -8.657 1.00 52.25 85 PRO A O 1
ATOM 660 N N . ARG A 1 86 ? -22.848 36.619 -6.450 1.00 55.66 86 ARG A N 1
ATOM 661 C CA . ARG A 1 86 ? -24.271 36.927 -6.568 1.00 55.66 86 ARG A CA 1
ATOM 662 C C . ARG A 1 86 ? -24.376 38.397 -6.964 1.00 55.66 86 ARG A C 1
ATOM 664 O O . ARG A 1 86 ? -24.259 39.273 -6.114 1.00 55.66 86 ARG A O 1
ATOM 671 N N . THR A 1 87 ? -24.607 38.661 -8.244 1.00 47.03 87 THR A N 1
ATOM 672 C CA . THR A 1 87 ? -25.094 39.960 -8.704 1.00 47.03 87 THR A CA 1
ATOM 673 C C . THR A 1 87 ? -26.490 40.163 -8.119 1.00 47.03 87 THR A C 1
ATOM 675 O O . THR A 1 87 ? -27.439 39.468 -8.479 1.00 47.03 87 THR A O 1
ATOM 678 N N . THR A 1 88 ? -26.618 41.068 -7.154 1.00 48.12 88 THR A N 1
ATOM 679 C CA . THR A 1 88 ? -27.907 41.519 -6.627 1.00 48.12 88 THR A CA 1
ATOM 680 C C . THR A 1 88 ? -28.553 42.454 -7.645 1.00 48.12 88 THR A C 1
ATOM 682 O O . THR A 1 88 ? -28.205 43.627 -7.736 1.00 48.12 88 THR A O 1
ATOM 685 N N . THR A 1 89 ? -29.498 41.936 -8.426 1.00 52.75 89 THR A N 1
ATOM 686 C CA . THR A 1 89 ? -30.400 42.759 -9.239 1.00 52.75 89 THR A CA 1
ATOM 687 C C . THR A 1 89 ? -31.537 43.253 -8.345 1.00 52.75 89 THR A C 1
ATOM 689 O O . THR A 1 89 ? -32.464 42.508 -8.027 1.00 52.75 89 THR A O 1
ATOM 692 N N . THR A 1 90 ? -31.451 44.507 -7.898 1.00 53.78 90 THR A N 1
ATOM 693 C CA . THR A 1 90 ? -32.537 45.193 -7.185 1.00 53.78 90 THR A CA 1
ATOM 694 C C . THR A 1 90 ? -33.718 45.365 -8.139 1.00 53.78 90 THR A C 1
ATOM 696 O O . THR A 1 90 ? -33.637 46.128 -9.096 1.00 53.78 90 THR A O 1
ATOM 699 N N . THR A 1 91 ? -34.802 44.627 -7.900 1.00 49.16 91 THR A N 1
ATOM 700 C CA . THR A 1 91 ? -36.064 44.781 -8.637 1.00 49.16 91 THR A CA 1
ATOM 701 C C . THR A 1 91 ? -36.950 45.756 -7.865 1.00 49.16 91 THR A C 1
ATOM 703 O O . THR A 1 91 ? -37.384 45.455 -6.755 1.00 49.16 91 THR A O 1
ATOM 706 N N . GLU A 1 92 ? -37.184 46.937 -8.433 1.00 55.78 92 GLU A N 1
ATOM 707 C CA . GLU A 1 92 ? -38.124 47.939 -7.925 1.00 55.78 92 GLU A CA 1
ATOM 708 C C . GLU A 1 92 ? -39.561 47.445 -8.160 1.00 55.78 92 GLU A C 1
ATOM 710 O O . GLU A 1 92 ? -40.050 47.394 -9.289 1.00 55.78 92 GLU A O 1
ATOM 715 N N . VAL A 1 93 ? -40.235 47.005 -7.093 1.00 52.81 93 VAL A N 1
ATOM 716 C CA . VAL A 1 93 ? -41.621 46.522 -7.155 1.00 52.81 93 VAL A CA 1
ATOM 717 C C . VAL A 1 93 ? -42.573 47.705 -6.998 1.00 52.81 93 VAL A C 1
ATOM 719 O O . VAL A 1 93 ? -42.745 48.248 -5.909 1.00 52.81 93 VAL A O 1
ATOM 722 N N . LYS A 1 94 ? -43.236 48.075 -8.098 1.00 44.62 94 LYS A N 1
ATOM 723 C CA . LYS A 1 94 ? -44.358 49.019 -8.117 1.00 44.62 94 LYS A CA 1
ATOM 724 C C . LYS A 1 94 ? -45.568 48.400 -7.402 1.00 44.62 94 LYS A C 1
ATOM 726 O O . LYS A 1 94 ? -46.189 47.459 -7.895 1.00 44.62 94 LYS A O 1
ATOM 731 N N . GLN A 1 95 ? -45.898 48.938 -6.233 1.00 39.59 95 GLN A N 1
ATOM 732 C CA . GLN A 1 95 ? -47.006 48.508 -5.380 1.00 39.59 95 GLN A CA 1
ATOM 733 C C . GLN A 1 95 ? -48.364 48.759 -6.063 1.00 39.59 95 GLN A C 1
ATOM 735 O O . GLN A 1 95 ? -48.706 49.897 -6.374 1.00 39.59 95 GLN A O 1
ATOM 740 N N . THR A 1 96 ? -49.147 47.696 -6.283 1.00 44.41 96 THR A N 1
ATOM 741 C CA . THR A 1 96 ? -50.557 47.783 -6.704 1.00 44.41 96 THR A CA 1
ATOM 742 C C . THR A 1 96 ? -51.420 47.126 -5.631 1.00 44.41 96 THR A C 1
ATOM 744 O O . THR A 1 96 ? -51.264 45.945 -5.329 1.00 44.41 96 THR A O 1
ATOM 747 N N . THR A 1 97 ? -52.289 47.916 -5.008 1.00 44.72 97 THR A N 1
ATOM 748 C CA . THR A 1 97 ? -53.167 47.512 -3.904 1.00 44.72 97 THR A CA 1
ATOM 749 C C . THR A 1 97 ? -54.407 46.809 -4.460 1.00 44.72 97 THR A C 1
ATOM 751 O O . THR A 1 97 ? -55.071 47.340 -5.346 1.00 44.72 97 THR A O 1
ATOM 754 N N . THR A 1 98 ? -54.756 45.623 -3.956 1.00 44.09 98 THR A N 1
ATOM 755 C CA . THR A 1 98 ? -56.041 44.965 -4.259 1.00 44.09 98 THR A CA 1
ATOM 756 C C . THR A 1 98 ? -56.633 44.372 -2.983 1.00 44.09 98 THR A C 1
ATOM 758 O O . THR A 1 98 ? -56.002 43.582 -2.282 1.00 44.09 98 THR A O 1
ATOM 761 N N . THR A 1 99 ? -57.841 44.832 -2.668 1.00 39.38 99 THR A N 1
ATOM 762 C CA . THR A 1 99 ? -58.616 44.585 -1.448 1.00 39.38 99 THR A CA 1
ATOM 763 C C . THR A 1 99 ? -59.204 43.169 -1.441 1.00 39.38 99 THR A C 1
ATOM 765 O O . THR A 1 99 ? -59.859 42.764 -2.397 1.00 39.38 99 THR A O 1
ATOM 768 N N . LYS A 1 100 ? -58.989 42.412 -0.354 1.00 43.53 100 LYS A N 1
ATOM 769 C CA . LYS A 1 100 ? -59.596 41.088 -0.120 1.00 43.53 100 LYS A CA 1
ATOM 770 C C . LYS A 1 100 ? -61.102 41.218 0.123 1.00 43.53 100 LYS A C 1
ATOM 772 O O . LYS A 1 100 ? -61.504 41.878 1.077 1.00 43.53 100 LYS A O 1
ATOM 777 N N . GLN A 1 101 ? -61.904 40.500 -0.661 1.00 43.69 101 GLN A N 1
ATOM 778 C CA . GLN A 1 101 ? -63.302 40.210 -0.348 1.00 43.69 101 GLN A CA 1
ATOM 779 C C . GLN A 1 101 ? -63.430 38.739 0.081 1.00 43.69 101 GLN A C 1
ATOM 781 O O . GLN A 1 101 ? -63.054 37.817 -0.637 1.00 43.69 101 GLN A O 1
ATOM 786 N N . THR A 1 102 ? -63.887 38.565 1.318 1.00 41.88 102 THR A N 1
ATOM 787 C CA . THR A 1 102 ? -64.171 37.322 2.050 1.00 41.88 102 THR A CA 1
ATOM 788 C C . THR A 1 102 ? -65.376 36.576 1.465 1.00 41.88 102 THR A C 1
ATOM 790 O O . THR A 1 102 ? -66.325 37.258 1.088 1.00 41.88 102 THR A O 1
ATOM 793 N N . THR A 1 103 ? -65.383 35.224 1.458 1.00 40.03 103 THR A N 1
ATOM 794 C CA . THR A 1 103 ? -66.508 34.327 1.883 1.00 40.03 103 THR A CA 1
ATOM 795 C C . THR A 1 103 ? -66.218 32.821 1.624 1.00 40.03 103 THR A C 1
ATOM 797 O O . THR A 1 103 ? -66.123 32.370 0.492 1.00 40.03 103 THR A O 1
ATOM 800 N N . THR A 1 104 ? -66.007 32.091 2.730 1.00 36.44 104 THR A N 1
ATOM 801 C CA . THR A 1 104 ? -66.535 30.782 3.221 1.00 36.44 104 THR A CA 1
ATOM 802 C C . THR A 1 104 ? -67.017 29.623 2.288 1.00 36.44 104 THR A C 1
ATOM 804 O O . THR A 1 104 ? -68.062 29.777 1.678 1.00 36.44 104 THR A O 1
ATOM 807 N N . LYS A 1 105 ? -66.314 28.448 2.352 1.00 37.38 105 LYS A N 1
ATOM 808 C CA . LYS A 1 105 ? -66.700 26.983 2.550 1.00 37.38 105 LYS A CA 1
ATOM 809 C C . LYS A 1 105 ? -67.912 26.344 1.772 1.00 37.38 105 LYS A C 1
ATOM 811 O O . LYS A 1 105 ? -68.798 27.118 1.445 1.00 37.38 105 LYS A O 1
ATOM 816 N N . PRO A 1 106 ? -68.162 24.988 1.678 1.00 44.41 106 PRO A N 1
ATOM 817 C CA . PRO A 1 106 ? -67.387 23.692 1.687 1.00 44.41 106 PRO A CA 1
ATOM 818 C C . PRO A 1 106 ? -67.643 22.702 0.491 1.00 44.41 106 PRO A C 1
ATOM 820 O O . PRO A 1 106 ? -68.624 22.889 -0.210 1.00 44.41 106 PRO A O 1
ATOM 823 N N . SER A 1 107 ? -66.873 21.578 0.444 1.00 37.78 107 SER A N 1
ATOM 824 C CA . SER A 1 107 ? -67.167 20.194 -0.086 1.00 37.78 107 SER A CA 1
ATOM 825 C C . SER A 1 107 ? -67.609 20.052 -1.571 1.00 37.78 107 SER A C 1
ATOM 827 O O . SER A 1 107 ? -68.086 21.010 -2.145 1.00 37.78 107 SER A O 1
ATOM 829 N N . GLU A 1 108 ? -67.446 18.970 -2.350 1.00 38.09 108 GLU A N 1
ATOM 830 C CA . GLU A 1 108 ? -67.499 17.502 -2.185 1.00 38.09 108 GLU A CA 1
ATOM 831 C C . GLU A 1 108 ? -67.002 16.814 -3.507 1.00 38.09 108 GLU A C 1
ATOM 833 O O . GLU A 1 108 ? -66.796 17.520 -4.490 1.00 38.09 108 GLU A O 1
ATOM 838 N N . LEU A 1 109 ? -66.793 15.477 -3.479 1.00 38.78 109 LEU A N 1
ATOM 839 C CA . LEU A 1 109 ? -66.633 14.420 -4.532 1.00 38.78 109 LEU A CA 1
ATOM 840 C C . LEU A 1 109 ? -67.025 14.766 -6.003 1.00 38.78 109 LEU A C 1
ATOM 842 O O . LEU A 1 109 ? -67.880 15.607 -6.221 1.00 38.78 109 LEU A O 1
ATOM 846 N N . GLU A 1 110 ? -66.547 14.151 -7.099 1.00 37.38 110 GLU A N 1
ATOM 847 C CA . GLU A 1 110 ? -6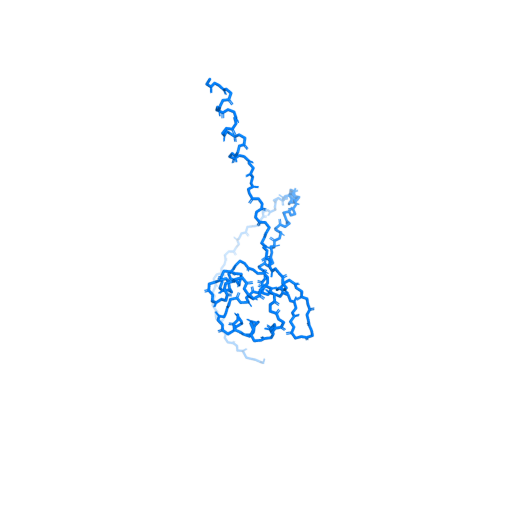6.167 12.761 -7.446 1.00 37.38 110 GLU A CA 1
ATOM 848 C C . GLU A 1 110 ? -65.428 12.778 -8.820 1.00 37.38 110 GLU A C 1
ATOM 850 O O . GLU A 1 110 ? -65.642 13.686 -9.618 1.00 37.38 110 GLU A O 1
ATOM 855 N N . SER A 1 111 ? -64.412 11.933 -9.038 1.00 41.97 111 SER A N 1
ATOM 856 C CA . SER A 1 111 ? -64.344 10.796 -9.992 1.00 41.97 111 SER A CA 1
ATOM 857 C C . SER A 1 111 ? -64.751 11.034 -11.462 1.00 41.97 111 SER A C 1
ATOM 859 O O . SER A 1 111 ? -65.889 11.377 -11.773 1.00 41.97 111 SER A O 1
ATOM 861 N N . GLY A 1 112 ? -63.802 10.735 -12.356 1.00 37.12 112 GLY A N 1
ATOM 862 C CA . GLY A 1 112 ? -63.945 10.585 -13.806 1.00 37.12 112 GLY A CA 1
ATOM 863 C C . GLY A 1 112 ? -62.655 10.043 -14.403 1.00 37.12 112 GLY A C 1
ATOM 864 O O . GLY A 1 112 ? -61.650 10.784 -14.341 1.00 37.12 112 GLY A O 1
#

Radius of gyration: 31.15 Å; chains: 1; bounding box: 86×58×38 Å

Foldseek 3Di:
DVVVVVVVVVVVPPPPPPPQCQQCLCPDDPVHNSFLSDPQLVVVCCVPPNCVVNVDPPPVVSVVVCVVVVNSDGDPPPPPPPPDPPPDDDDDDDDDDDDDDDDDDDDDDDDD

Sequence (112 aa):
MKLLLLLLIIISIIPLCTTLSCGWLINKYSFYNGQCCNQESVDWLNQNYGNAWRTSTNYSPLVVALSDNGICQGVPTTTVKTTTPRTTTTTEVKQTTTTKQTTTKPSELESG